Protein AF-N1ZK41-F1 (afdb_monomer)

Mean predicted aligned error: 6.78 Å

Foldseek 3Di:
DDPVLLVCLQQPPPPRDDDLVVSLVSLVVCVVVLVCVVCVVTPDAAEEEEQAAADPPDPPPCPVVVVVVVVVCVVCVVSSHHYDYDPDLVVCLVCLSSHNAYEYEYDDADDPVSLVSCCVSHQAYEYECDDNDVPRYHYDHDD

Structure (mmCIF, N/CA/C/O backbone):
data_AF-N1ZK41-F1
#
_entry.id   AF-N1ZK41-F1
#
loop_
_atom_site.group_PDB
_atom_site.id
_atom_site.type_symbol
_atom_site.label_atom_id
_atom_site.label_alt_id
_atom_site.label_comp_id
_atom_site.label_asym_id
_atom_site.label_entity_id
_atom_site.label_seq_id
_atom_site.pdbx_PDB_ins_code
_atom_site.Cartn_x
_atom_site.Cartn_y
_atom_site.Cartn_z
_atom_site.occupancy
_atom_site.B_iso_or_equiv
_atom_site.auth_seq_id
_atom_site.auth_comp_id
_atom_site.auth_asym_id
_atom_site.auth_atom_id
_atom_site.pdbx_PDB_model_num
ATOM 1 N N . TYR A 1 1 ? -17.972 -4.945 13.795 1.00 76.12 1 TYR A N 1
ATOM 2 C CA . TYR A 1 1 ? -17.036 -4.671 14.907 1.00 76.12 1 TYR A CA 1
ATOM 3 C C . TYR A 1 1 ? -17.761 -3.891 15.989 1.00 76.12 1 TYR A C 1
ATOM 5 O O . TYR A 1 1 ? -18.618 -3.090 15.638 1.00 76.12 1 TYR A O 1
ATOM 13 N N . SER A 1 2 ? -17.486 -4.139 17.274 1.00 84.62 2 SER A N 1
ATOM 14 C CA . SER A 1 2 ? -18.156 -3.385 18.345 1.00 84.62 2 SER A CA 1
ATOM 15 C C . SER A 1 2 ? -17.692 -1.916 18.343 1.00 84.62 2 SER A C 1
ATOM 17 O O . SER A 1 2 ? -16.513 -1.670 18.058 1.00 84.62 2 SER A O 1
ATOM 19 N N . PRO A 1 3 ? -18.556 -0.941 18.689 1.00 84.38 3 PRO A N 1
ATOM 20 C CA . PRO A 1 3 ? -18.154 0.464 18.802 1.00 84.38 3 PRO A CA 1
ATOM 21 C C . PRO A 1 3 ? -16.965 0.670 19.752 1.00 84.38 3 PRO A C 1
ATOM 23 O O . PRO A 1 3 ? -16.078 1.475 19.478 1.00 84.38 3 PRO A O 1
ATOM 26 N N . ALA A 1 4 ? -16.897 -0.120 20.829 1.00 87.12 4 ALA A N 1
ATOM 27 C CA . ALA A 1 4 ? -15.794 -0.094 21.784 1.00 87.12 4 ALA A CA 1
ATOM 28 C C . ALA A 1 4 ? -14.463 -0.538 21.152 1.00 87.12 4 ALA A C 1
ATOM 30 O O . ALA A 1 4 ? -13.450 0.128 21.335 1.00 87.12 4 ALA A O 1
ATOM 31 N N . THR A 1 5 ? -14.453 -1.621 20.367 1.00 88.25 5 THR A N 1
ATOM 32 C CA . THR A 1 5 ? -13.255 -2.102 19.651 1.00 88.25 5 THR A CA 1
ATOM 33 C C . THR A 1 5 ? -12.748 -1.063 18.652 1.00 88.25 5 THR A C 1
ATOM 35 O O . THR A 1 5 ? -11.553 -0.785 18.610 1.00 88.25 5 THR A O 1
ATOM 38 N N . VAL A 1 6 ? -13.659 -0.466 17.875 1.00 88.19 6 VAL A N 1
ATOM 39 C CA . VAL A 1 6 ? -13.325 0.563 16.879 1.00 88.19 6 VAL A CA 1
ATOM 40 C C . VAL A 1 6 ? -12.749 1.800 17.563 1.00 88.19 6 VAL A C 1
ATOM 42 O O . VAL A 1 6 ? -11.676 2.258 17.188 1.00 88.19 6 VAL A O 1
ATOM 45 N N . SER A 1 7 ? -13.401 2.295 18.618 1.00 86.94 7 SER A N 1
ATOM 46 C CA . SER A 1 7 ? -12.921 3.455 19.378 1.00 86.94 7 SER A CA 1
ATOM 47 C C . SER A 1 7 ? -11.545 3.208 20.007 1.00 86.94 7 SER A C 1
ATOM 49 O O . SER A 1 7 ? -10.653 4.047 19.891 1.00 86.94 7 SER A O 1
ATOM 51 N N . ARG A 1 8 ? -11.328 2.038 20.621 1.00 90.62 8 ARG A N 1
ATOM 52 C CA . ARG A 1 8 ? -10.026 1.668 21.203 1.00 90.62 8 ARG A CA 1
ATOM 53 C C . ARG A 1 8 ? -8.931 1.601 20.138 1.00 90.62 8 ARG A C 1
ATOM 55 O O . ARG A 1 8 ? -7.838 2.113 20.372 1.00 90.62 8 ARG A O 1
ATOM 62 N N 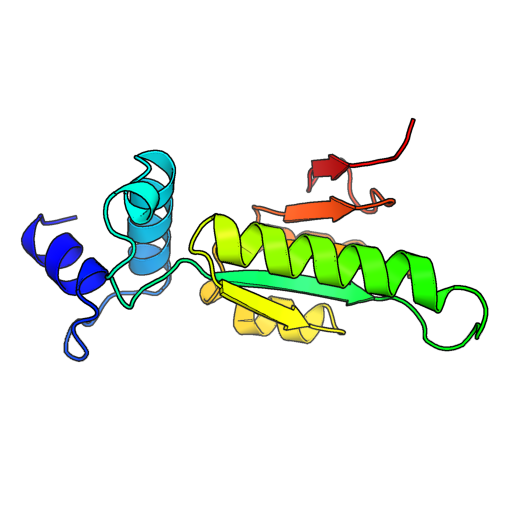. LEU A 1 9 ? -9.235 1.054 18.956 1.00 89.38 9 LEU A N 1
ATOM 63 C CA . LEU A 1 9 ? -8.285 1.030 17.845 1.00 89.38 9 LEU A CA 1
ATOM 64 C C . LEU A 1 9 ? -7.963 2.445 17.367 1.00 89.38 9 LEU A C 1
ATOM 66 O O . LEU A 1 9 ? -6.799 2.800 17.291 1.00 89.38 9 LEU A O 1
ATOM 70 N N . LEU A 1 10 ? -8.965 3.274 17.075 1.00 86.38 10 LEU A N 1
ATOM 71 C CA . LEU A 1 10 ? -8.747 4.629 16.550 1.00 86.38 10 LEU A CA 1
ATOM 72 C C . LEU A 1 10 ? -8.026 5.548 17.555 1.00 86.38 10 LEU A C 1
ATOM 74 O O . LEU A 1 10 ? -7.374 6.511 17.155 1.00 86.38 10 LEU A O 1
ATOM 78 N N . ASN A 1 11 ? -8.089 5.226 18.850 1.00 86.38 11 ASN A N 1
ATOM 79 C CA . ASN A 1 11 ? -7.347 5.903 19.915 1.00 86.38 11 ASN A CA 1
ATOM 80 C C . ASN A 1 11 ? -5.971 5.277 20.224 1.00 86.38 11 ASN A C 1
ATOM 82 O O . ASN A 1 11 ? -5.313 5.719 21.164 1.00 86.38 11 ASN A O 1
ATOM 86 N N . ASN A 1 12 ? -5.504 4.306 19.428 1.00 81.94 12 ASN A N 1
ATOM 87 C CA . ASN A 1 12 ? -4.199 3.654 19.592 1.00 81.94 12 ASN A CA 1
ATOM 88 C C . ASN A 1 12 ? -4.005 3.007 20.972 1.00 81.94 12 ASN A C 1
ATOM 90 O O . ASN A 1 12 ? -2.962 3.179 21.603 1.00 81.94 12 ASN A O 1
ATOM 94 N N . ASP A 1 13 ? -5.021 2.274 21.438 1.00 86.69 13 ASP A N 1
ATOM 95 C CA . ASP A 1 13 ? -4.946 1.498 22.675 1.00 86.69 13 ASP A CA 1
ATOM 96 C C . ASP A 1 13 ? -3.926 0.344 22.543 1.00 86.69 13 ASP A C 1
ATOM 98 O O . ASP A 1 13 ? -4.156 -0.580 21.756 1.00 86.69 13 ASP A O 1
ATOM 102 N N . PRO A 1 14 ? -2.821 0.352 23.316 1.00 80.69 14 PRO A N 1
ATOM 103 C CA . PRO A 1 14 ? -1.780 -0.674 23.238 1.00 80.69 14 PRO A CA 1
ATOM 104 C C . PRO A 1 14 ? -2.236 -2.049 23.749 1.00 80.69 14 PRO A C 1
ATOM 106 O O . PRO A 1 14 ? -1.613 -3.054 23.421 1.00 80.69 14 PRO A O 1
ATOM 109 N N . ASN A 1 15 ? -3.318 -2.115 24.533 1.00 88.81 15 ASN A N 1
ATOM 110 C CA . ASN A 1 15 ? -3.862 -3.360 25.083 1.00 88.81 15 ASN A CA 1
ATOM 111 C C . ASN A 1 15 ? -4.948 -3.977 24.187 1.00 88.81 15 ASN A C 1
ATOM 113 O O . ASN A 1 15 ? -5.608 -4.945 24.579 1.00 88.81 15 ASN A O 1
ATOM 117 N N . LEU A 1 16 ? -5.207 -3.398 23.012 1.00 87.38 16 LEU A N 1
ATOM 118 C CA . LEU A 1 16 ? -6.173 -3.941 22.071 1.00 87.38 16 LEU A CA 1
ATOM 119 C C . LEU A 1 16 ? -5.552 -5.092 21.269 1.00 87.38 16 LEU A C 1
ATOM 121 O O . LEU A 1 16 ? -4.727 -4.873 20.388 1.00 87.38 16 LEU A O 1
ATOM 125 N N . SER A 1 17 ? -6.007 -6.318 21.530 1.00 87.19 17 SER A N 1
ATOM 126 C CA . SER A 1 17 ? -5.646 -7.489 20.727 1.00 87.19 17 SER A CA 1
ATOM 127 C C . SER A 1 17 ? -6.700 -7.733 19.645 1.00 87.19 17 SER A C 1
ATOM 129 O O . SER A 1 17 ? -7.831 -8.122 19.938 1.00 87.19 17 SER A O 1
ATOM 131 N N . ILE A 1 18 ? -6.339 -7.457 18.392 1.00 88.56 18 ILE A N 1
ATOM 132 C CA . ILE A 1 18 ? -7.134 -7.752 17.193 1.00 88.56 18 ILE A CA 1
ATOM 133 C C . ILE A 1 18 ? -6.214 -8.292 16.098 1.00 88.56 18 ILE A C 1
ATOM 135 O O . ILE A 1 18 ? -5.012 -8.028 16.106 1.00 88.56 18 ILE A O 1
ATOM 139 N N . THR A 1 19 ? -6.774 -9.029 15.140 1.00 87.38 19 THR A N 1
ATOM 140 C CA . THR A 1 19 ? -6.016 -9.499 13.973 1.00 87.38 19 THR A CA 1
ATOM 141 C C . THR A 1 19 ? -5.637 -8.334 13.054 1.00 87.38 19 THR A C 1
ATOM 143 O O . THR A 1 19 ? -6.332 -7.312 13.026 1.00 87.38 19 THR A O 1
ATOM 146 N N . ALA A 1 20 ? -4.567 -8.499 12.266 1.00 81.06 20 ALA A N 1
ATOM 147 C CA . ALA A 1 20 ? -4.183 -7.533 11.233 1.00 81.06 20 ALA A CA 1
ATOM 148 C C . ALA A 1 20 ? -5.332 -7.289 10.238 1.00 81.06 20 ALA A C 1
ATOM 150 O O . ALA A 1 20 ? -5.669 -6.143 9.968 1.00 81.06 20 ALA A O 1
ATOM 151 N N . ASP A 1 21 ? -6.036 -8.347 9.819 1.00 82.44 21 ASP A N 1
ATOM 152 C CA . ASP A 1 21 ? -7.247 -8.249 8.991 1.00 82.44 21 ASP A CA 1
ATOM 153 C C . ASP A 1 21 ? -8.317 -7.331 9.612 1.00 82.44 21 ASP A C 1
ATOM 155 O O . ASP A 1 21 ? -8.795 -6.390 8.977 1.00 82.44 21 ASP A O 1
ATOM 159 N N . THR A 1 22 ? -8.643 -7.533 10.895 1.00 88.25 22 THR A N 1
ATOM 160 C CA . THR A 1 22 ? -9.648 -6.711 11.586 1.00 88.25 22 THR A CA 1
ATOM 161 C C . THR A 1 22 ? -9.199 -5.259 11.698 1.00 88.25 22 THR A C 1
ATOM 163 O O . THR A 1 22 ? -9.999 -4.345 11.486 1.00 88.25 22 THR A O 1
ATOM 166 N N . LYS A 1 23 ? -7.920 -5.036 12.014 1.00 87.06 23 LYS A N 1
ATOM 167 C CA . LYS A 1 23 ? -7.327 -3.700 12.052 1.00 87.06 23 LYS A CA 1
ATOM 168 C C . LYS A 1 23 ? -7.463 -3.022 10.691 1.00 87.06 23 LYS A C 1
ATOM 170 O O . LYS A 1 23 ? -7.995 -1.915 10.624 1.00 87.06 23 LYS A O 1
ATOM 175 N N . ASN A 1 24 ? -7.057 -3.701 9.624 1.00 83.00 24 ASN A N 1
ATOM 176 C CA . ASN A 1 24 ? -7.056 -3.157 8.274 1.00 83.00 24 ASN A CA 1
ATOM 177 C C . ASN A 1 24 ? -8.480 -2.857 7.810 1.00 83.00 24 ASN A C 1
ATOM 179 O O . ASN A 1 24 ? -8.725 -1.767 7.304 1.00 83.00 24 ASN A O 1
ATOM 183 N N . LYS A 1 25 ? -9.453 -3.728 8.091 1.00 86.44 25 LYS A N 1
ATOM 184 C CA . LYS A 1 25 ? -10.855 -3.472 7.740 1.00 86.44 25 LYS A CA 1
ATOM 185 C C . LYS A 1 25 ? -11.434 -2.255 8.465 1.00 86.44 25 LYS A C 1
ATOM 187 O O . LYS A 1 25 ? -12.160 -1.465 7.865 1.00 86.44 25 LYS A O 1
ATOM 192 N N . ILE A 1 26 ? -11.108 -2.066 9.747 1.00 89.00 26 ILE A N 1
ATOM 193 C CA . ILE A 1 26 ? -11.548 -0.879 10.496 1.00 89.00 26 ILE A CA 1
ATOM 194 C C . ILE A 1 26 ? -10.892 0.391 9.934 1.00 89.00 26 ILE A C 1
ATOM 196 O O . ILE A 1 26 ? -11.585 1.389 9.739 1.00 89.00 26 ILE A O 1
ATOM 200 N N . LEU A 1 27 ? -9.586 0.360 9.648 1.00 85.94 27 LEU A N 1
ATOM 201 C CA . LEU A 1 27 ? -8.863 1.507 9.086 1.00 85.94 27 LEU A CA 1
ATOM 202 C C . LEU A 1 27 ? -9.342 1.865 7.674 1.00 85.94 27 LEU A C 1
ATOM 204 O O . LEU A 1 27 ? -9.467 3.046 7.357 1.00 85.94 27 LEU A O 1
ATOM 208 N N . GLU A 1 28 ? -9.647 0.867 6.844 1.00 83.81 28 GLU A N 1
ATOM 209 C CA . GLU A 1 28 ? -10.202 1.051 5.502 1.00 83.81 28 GLU A CA 1
ATOM 210 C C . GLU A 1 28 ? -11.572 1.739 5.553 1.00 83.81 28 GLU A C 1
ATOM 212 O O . GLU A 1 28 ? -11.795 2.731 4.858 1.00 83.81 28 GLU A O 1
ATOM 217 N N . ILE A 1 29 ? -12.479 1.261 6.413 1.00 87.50 29 ILE A N 1
ATOM 218 C CA . ILE A 1 29 ? -13.805 1.869 6.589 1.00 87.50 29 ILE A CA 1
ATOM 219 C C . ILE A 1 29 ? -13.671 3.294 7.137 1.00 87.50 29 ILE A C 1
ATOM 221 O O . ILE A 1 29 ? -14.320 4.202 6.623 1.00 87.50 29 ILE A O 1
ATOM 225 N N . ALA A 1 30 ? -12.805 3.518 8.130 1.00 85.50 30 ALA A N 1
ATOM 226 C CA . ALA A 1 30 ? -12.542 4.856 8.660 1.00 85.50 30 ALA A CA 1
ATOM 227 C C . ALA A 1 30 ? -12.042 5.812 7.562 1.00 85.50 30 ALA A C 1
ATOM 229 O O . ALA A 1 30 ? -12.502 6.949 7.481 1.00 85.50 30 ALA A O 1
ATOM 230 N N . ASN A 1 31 ? -11.165 5.336 6.671 1.00 81.31 31 ASN A N 1
ATOM 231 C CA . ASN A 1 31 ? -10.688 6.116 5.533 1.00 81.31 31 ASN A CA 1
ATOM 232 C C . ASN A 1 31 ? -11.813 6.448 4.538 1.00 81.31 31 ASN A C 1
ATOM 234 O O . ASN A 1 31 ? -11.962 7.602 4.149 1.00 81.31 31 ASN A O 1
ATOM 238 N N . LYS A 1 32 ? -12.653 5.464 4.179 1.00 83.12 32 LYS A N 1
ATOM 239 C CA . LYS A 1 32 ? -13.822 5.659 3.296 1.00 83.12 32 LYS A CA 1
ATOM 240 C C . LYS A 1 32 ? -14.827 6.670 3.852 1.00 83.12 32 LYS A C 1
ATOM 242 O O . LYS A 1 32 ? -15.474 7.371 3.083 1.00 83.12 32 LYS A O 1
ATOM 247 N N . LEU A 1 33 ? -14.943 6.753 5.176 1.00 86.88 33 LEU A N 1
ATOM 248 C CA . LEU A 1 33 ? -15.796 7.721 5.867 1.00 86.88 33 LEU A CA 1
ATOM 249 C C . LEU A 1 33 ? -15.138 9.099 6.043 1.00 86.88 33 LEU A C 1
ATOM 251 O O . LEU A 1 33 ? -15.751 9.982 6.631 1.00 86.88 33 LEU A O 1
ATOM 255 N N . GLY A 1 34 ? -13.901 9.292 5.574 1.00 82.00 34 GLY A N 1
ATOM 256 C CA . GLY A 1 34 ? -13.179 10.556 5.721 1.00 82.00 34 GLY A CA 1
ATOM 257 C C . GLY A 1 34 ? -12.716 10.856 7.150 1.00 82.00 34 GLY A C 1
ATOM 258 O O . GLY A 1 34 ? -12.328 11.985 7.429 1.00 82.00 34 GLY A O 1
ATOM 259 N N . TYR A 1 35 ? -12.701 9.859 8.045 1.00 83.69 35 TYR A N 1
ATOM 260 C CA . TYR A 1 35 ? -12.448 10.037 9.482 1.00 83.69 35 TYR A CA 1
ATOM 261 C C . TYR A 1 35 ? -11.166 10.830 9.789 1.00 83.69 35 TYR A C 1
ATOM 263 O O . TYR A 1 35 ? -11.156 11.658 10.697 1.00 83.69 35 TYR A O 1
ATOM 271 N N . TRP A 1 36 ? -10.094 10.611 9.020 1.00 81.12 36 TRP A N 1
ATOM 272 C CA . TRP A 1 36 ? -8.787 11.248 9.231 1.00 81.12 36 TRP A CA 1
ATOM 273 C C . TRP A 1 36 ? -8.756 12.740 8.899 1.00 81.12 36 TRP A C 1
ATOM 275 O O . TRP A 1 36 ? -7.920 13.452 9.448 1.00 81.12 36 TRP A O 1
ATOM 285 N N . LYS A 1 37 ? -9.662 13.222 8.040 1.00 78.00 37 LYS A N 1
ATOM 286 C CA . LYS A 1 37 ? -9.755 14.648 7.695 1.00 78.00 37 LYS A CA 1
ATOM 287 C C . LYS A 1 37 ? -10.260 15.464 8.883 1.00 78.00 37 LYS A C 1
ATOM 289 O O . LYS A 1 37 ? -9.727 16.535 9.149 1.00 78.00 37 LYS A O 1
ATOM 294 N N . ASP A 1 38 ? -11.199 14.892 9.634 1.00 80.25 38 ASP A N 1
ATOM 295 C CA . ASP A 1 38 ? -11.820 15.526 10.801 1.00 80.25 38 ASP A CA 1
ATOM 296 C C . ASP A 1 38 ? -11.061 15.266 12.115 1.00 80.25 38 ASP A C 1
ATOM 298 O O . ASP A 1 38 ? -11.312 15.939 13.110 1.00 80.25 38 ASP A O 1
ATOM 302 N N . HIS A 1 39 ? -10.137 14.296 12.132 1.00 77.19 39 HIS A N 1
ATOM 303 C CA . HIS A 1 39 ? -9.454 13.821 13.344 1.00 77.19 39 HIS A CA 1
ATOM 304 C C . HIS A 1 39 ? -7.927 13.752 13.170 1.00 77.19 39 HIS A C 1
ATOM 306 O O . HIS A 1 39 ? -7.292 12.718 13.420 1.00 77.19 39 HIS A O 1
ATOM 312 N N . GLN A 1 40 ? -7.319 14.851 12.716 1.00 71.06 40 GLN A N 1
ATOM 313 C CA . GLN A 1 40 ? -5.877 14.925 12.440 1.00 71.06 40 GLN A CA 1
ATOM 314 C C . GLN A 1 40 ? -4.994 14.679 13.679 1.00 71.06 40 GLN A C 1
ATOM 316 O O . GLN A 1 40 ? -3.838 14.262 13.542 1.00 71.06 40 GLN A O 1
ATOM 321 N N . GLU A 1 41 ? -5.528 14.898 14.885 1.00 73.69 41 GLU A N 1
ATOM 322 C CA . GLU A 1 41 ? -4.854 14.703 16.171 1.00 73.69 41 GLU A CA 1
ATOM 323 C C . GLU A 1 41 ? -4.680 13.227 16.566 1.00 73.69 41 GLU A C 1
ATOM 325 O O . GLU A 1 41 ? -3.922 12.907 17.491 1.00 73.69 41 GLU A O 1
ATOM 330 N N . LYS A 1 42 ? -5.367 12.300 15.885 1.00 70.81 42 LYS A N 1
ATOM 331 C CA . LYS A 1 42 ? -5.270 10.868 16.187 1.00 70.81 42 LYS A CA 1
ATOM 332 C C . LYS A 1 42 ? -3.912 10.308 15.757 1.00 70.81 42 LYS A C 1
ATOM 334 O O . LYS A 1 42 ? -3.377 10.596 14.688 1.00 70.81 42 LYS A O 1
ATOM 339 N N . ARG A 1 43 ? -3.337 9.471 16.630 1.00 67.62 43 ARG A N 1
ATOM 340 C CA . ARG A 1 43 ? -1.976 8.918 16.470 1.00 67.62 43 ARG A CA 1
ATOM 341 C C . ARG A 1 43 ? -1.896 7.743 15.497 1.00 67.62 43 ARG A C 1
ATOM 343 O O . ARG A 1 43 ? -0.843 7.527 14.888 1.00 67.62 43 ARG A O 1
ATOM 350 N N . ILE A 1 44 ? -2.976 6.973 15.369 1.00 73.94 44 ILE A N 1
ATOM 351 C CA . ILE A 1 44 ? -3.074 5.941 14.340 1.00 73.94 44 ILE A CA 1
ATOM 352 C C . ILE A 1 44 ? -3.412 6.623 13.028 1.00 73.94 44 ILE A C 1
ATOM 354 O O . ILE A 1 44 ? -4.341 7.411 12.962 1.00 73.94 44 ILE A O 1
ATOM 358 N N . ARG A 1 45 ? -2.621 6.316 12.007 1.00 74.38 45 ARG A N 1
ATOM 359 C CA . ARG A 1 45 ? -2.819 6.756 10.632 1.00 74.38 45 ARG A CA 1
ATOM 360 C C . ARG A 1 45 ? -2.691 5.523 9.744 1.00 74.38 45 ARG A C 1
ATOM 362 O O . ARG A 1 45 ? -1.864 4.661 10.071 1.00 74.38 45 ARG A O 1
ATOM 369 N N . PRO A 1 46 ? -3.481 5.401 8.670 1.00 80.81 46 PRO A N 1
ATOM 370 C CA . PRO A 1 46 ? -3.283 4.336 7.701 1.00 80.81 46 PRO A CA 1
ATOM 371 C C . PRO A 1 46 ? -1.879 4.455 7.107 1.00 80.81 46 PRO A C 1
ATOM 373 O O . PRO A 1 46 ? -1.394 5.565 6.874 1.00 80.81 46 PRO A O 1
ATOM 376 N N . THR A 1 47 ? -1.231 3.318 6.872 1.00 89.19 47 THR A N 1
ATOM 377 C CA . THR A 1 47 ? 0.096 3.288 6.251 1.00 89.19 47 THR A CA 1
ATOM 378 C C . THR A 1 47 ? -0.030 2.748 4.834 1.00 89.19 47 THR A C 1
ATOM 380 O O . THR A 1 47 ? -0.699 1.740 4.611 1.00 89.19 47 THR A O 1
ATOM 383 N N . ILE A 1 48 ? 0.615 3.421 3.888 1.00 93.44 48 ILE A N 1
ATOM 384 C CA . ILE A 1 48 ? 0.746 3.016 2.489 1.00 93.44 48 ILE A CA 1
ATOM 385 C C . ILE A 1 48 ? 2.204 2.627 2.240 1.00 93.44 48 ILE A C 1
ATOM 387 O O . ILE A 1 48 ? 3.129 3.286 2.727 1.00 93.44 48 ILE A O 1
ATOM 391 N N . ALA A 1 49 ? 2.429 1.551 1.497 1.00 95.25 49 ALA A N 1
ATOM 392 C CA . ALA A 1 49 ? 3.769 1.192 1.060 1.00 95.25 49 ALA A CA 1
ATOM 393 C C . ALA A 1 49 ? 4.144 1.932 -0.231 1.00 95.25 49 ALA A C 1
ATOM 395 O O . ALA A 1 49 ? 3.311 2.148 -1.105 1.00 95.25 49 ALA A O 1
ATOM 396 N N . LEU A 1 50 ? 5.414 2.292 -0.379 1.00 95.12 50 LEU A N 1
ATOM 397 C CA . LEU A 1 50 ? 5.981 2.760 -1.640 1.00 95.12 50 LEU A CA 1
ATOM 398 C C . LEU A 1 50 ? 6.989 1.719 -2.121 1.00 95.12 50 LEU A C 1
ATOM 400 O O . LEU A 1 50 ? 8.081 1.646 -1.563 1.00 95.12 50 LEU A O 1
ATOM 404 N N . LEU A 1 51 ? 6.641 0.938 -3.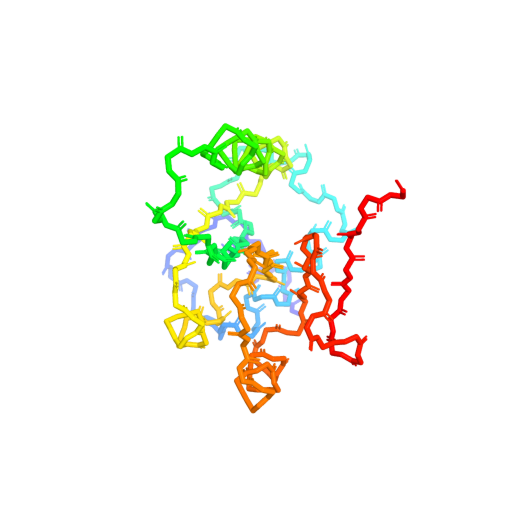142 1.00 93.88 51 LEU A N 1
ATOM 405 C CA . LEU A 1 51 ? 7.578 0.055 -3.832 1.00 93.88 51 LEU A CA 1
ATOM 406 C C . LEU A 1 51 ? 8.361 0.887 -4.853 1.00 93.88 51 LEU A C 1
ATOM 408 O O . LEU A 1 51 ? 7.878 1.151 -5.949 1.00 93.88 51 LEU A O 1
ATOM 412 N N . TYR A 1 52 ? 9.551 1.336 -4.468 1.00 90.44 52 TYR A N 1
ATOM 413 C CA . TYR A 1 52 ? 10.397 2.230 -5.251 1.00 90.44 52 TYR A CA 1
ATOM 414 C C . TYR A 1 52 ? 11.553 1.452 -5.884 1.00 90.44 52 TYR A C 1
ATOM 416 O O . TYR A 1 52 ? 12.538 1.134 -5.221 1.00 90.44 52 TYR A O 1
ATOM 424 N N . ARG A 1 53 ? 11.432 1.139 -7.172 1.00 86.06 53 ARG A N 1
ATOM 425 C CA . ARG A 1 53 ? 12.374 0.332 -7.960 1.00 86.06 53 ARG A CA 1
ATOM 426 C C . ARG A 1 53 ? 12.967 1.139 -9.114 1.00 86.06 53 ARG A C 1
ATOM 428 O O . ARG A 1 53 ? 12.855 0.774 -10.281 1.00 86.06 53 ARG A O 1
ATOM 435 N N . VAL A 1 54 ? 13.552 2.283 -8.775 1.00 76.88 54 VAL A N 1
ATOM 436 C CA . VAL A 1 54 ? 14.311 3.119 -9.711 1.00 76.88 54 VAL A CA 1
ATOM 437 C C . VAL A 1 54 ? 15.789 2.767 -9.550 1.00 76.88 54 VAL A C 1
ATOM 439 O O . VAL A 1 54 ? 16.314 2.815 -8.438 1.00 76.88 54 VAL A O 1
ATOM 442 N N . ASN A 1 55 ? 16.457 2.377 -10.635 1.00 66.19 55 ASN A N 1
ATOM 443 C CA . ASN A 1 55 ? 17.877 2.037 -10.608 1.00 66.19 55 ASN A CA 1
ATOM 444 C C . ASN A 1 55 ? 18.749 3.305 -10.592 1.00 66.19 55 ASN A C 1
ATOM 446 O O . ASN A 1 55 ? 18.759 4.064 -11.554 1.00 66.19 55 ASN A O 1
ATOM 450 N N . ASN A 1 56 ? 19.575 3.476 -9.554 1.00 54.91 56 ASN A N 1
ATOM 451 C CA . ASN A 1 56 ? 20.515 4.604 -9.381 1.00 54.91 56 ASN A CA 1
ATOM 452 C C . ASN A 1 56 ? 21.698 4.621 -10.386 1.00 54.91 56 ASN A C 1
ATOM 454 O O . ASN A 1 56 ? 22.730 5.237 -10.120 1.00 54.91 56 ASN A O 1
ATOM 458 N N . LYS A 1 57 ? 21.630 3.877 -11.499 1.00 54.19 57 LYS A N 1
ATOM 459 C CA . LYS A 1 57 ? 22.766 3.708 -12.426 1.00 54.19 57 LYS A CA 1
ATOM 460 C C . LYS A 1 57 ? 22.893 4.816 -13.472 1.00 54.19 57 LYS A C 1
ATOM 462 O O . LYS A 1 57 ? 23.943 4.905 -14.101 1.00 54.19 57 LYS A O 1
ATOM 467 N N . GLU A 1 58 ? 21.901 5.688 -13.622 1.00 50.06 58 GLU A N 1
ATOM 468 C CA . GLU A 1 58 ? 21.973 6.825 -14.542 1.00 50.06 58 GLU A CA 1
ATOM 469 C C . GLU A 1 58 ? 21.855 8.143 -13.772 1.00 50.06 58 GLU A C 1
ATOM 471 O O . GLU A 1 58 ? 20.767 8.542 -13.370 1.00 50.06 58 GLU A O 1
ATOM 476 N N . GLN A 1 59 ? 22.977 8.858 -13.619 1.00 46.7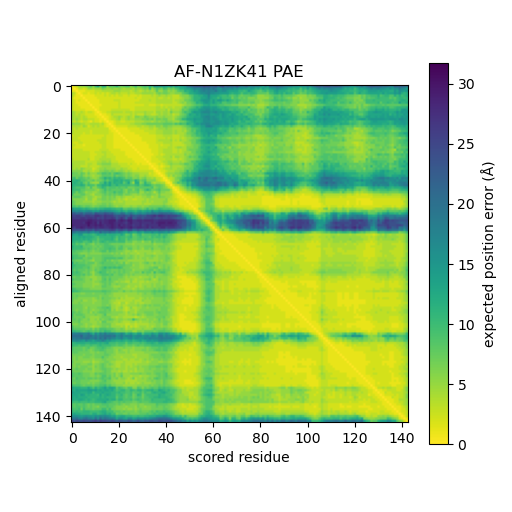2 59 GLN A N 1
ATOM 477 C CA . GLN A 1 59 ? 23.073 10.191 -12.988 1.00 46.72 59 GLN A CA 1
ATOM 478 C C . GLN A 1 59 ? 22.173 11.278 -13.625 1.00 46.72 59 GLN A C 1
ATOM 480 O O . GLN A 1 59 ? 22.189 12.421 -13.181 1.00 46.72 59 GLN A O 1
ATOM 485 N N . ILE A 1 60 ? 21.401 10.951 -14.666 1.00 50.50 60 ILE A N 1
ATOM 486 C CA . ILE A 1 60 ? 20.562 11.880 -15.434 1.00 50.50 60 ILE A CA 1
ATOM 487 C C . ILE A 1 60 ? 19.053 11.661 -15.156 1.00 50.50 60 ILE A C 1
ATOM 489 O O . ILE A 1 60 ? 18.244 12.510 -15.512 1.00 50.50 60 ILE A O 1
ATOM 493 N N . GLN A 1 61 ? 18.649 10.595 -14.446 1.00 54.88 61 GLN A N 1
ATOM 494 C CA . GLN A 1 61 ? 17.230 10.317 -14.129 1.00 54.88 61 GLN A CA 1
ATOM 495 C C . GLN A 1 61 ? 16.789 10.719 -12.704 1.00 54.88 61 GLN A C 1
ATOM 497 O O . GLN A 1 61 ? 15.609 10.601 -12.365 1.00 54.88 61 GLN A O 1
ATOM 502 N N . ASP A 1 62 ? 17.695 11.226 -11.862 1.00 66.62 62 ASP A N 1
ATOM 503 C CA . ASP A 1 62 ? 17.412 11.434 -10.434 1.00 66.62 62 ASP A CA 1
ATOM 504 C C . ASP A 1 62 ? 16.415 12.569 -10.144 1.00 66.62 62 ASP A C 1
ATOM 506 O O . ASP A 1 62 ? 15.656 12.466 -9.181 1.00 66.62 62 ASP A O 1
ATOM 510 N N . GLU A 1 63 ? 16.350 13.638 -10.947 1.00 76.75 63 GLU A N 1
ATOM 511 C CA . GLU A 1 63 ? 15.481 14.788 -10.633 1.00 76.75 63 GLU A CA 1
ATOM 512 C C . GLU A 1 63 ? 13.988 14.477 -10.768 1.00 76.75 63 GLU A C 1
ATOM 514 O O . GLU A 1 63 ? 13.208 14.866 -9.890 1.00 76.75 63 GLU A O 1
ATOM 519 N N . TYR A 1 64 ? 13.585 13.750 -11.817 1.00 82.00 64 TYR A N 1
ATOM 520 C CA . TYR A 1 64 ? 12.188 13.356 -12.004 1.00 82.00 64 TYR A CA 1
ATOM 521 C C . TYR A 1 64 ? 11.726 12.464 -10.853 1.00 82.00 64 TYR A C 1
ATOM 523 O O . TYR A 1 64 ? 10.787 12.810 -10.137 1.00 82.00 64 TYR A O 1
ATOM 531 N N . PHE A 1 65 ? 12.424 11.350 -10.619 1.00 80.19 65 PHE A N 1
ATOM 532 C CA . PHE A 1 65 ? 12.012 10.379 -9.610 1.00 80.19 65 PHE A CA 1
ATOM 533 C C . PHE A 1 65 ? 12.170 10.913 -8.178 1.00 80.19 65 PHE A C 1
ATOM 535 O O . PHE A 1 65 ? 11.341 10.611 -7.316 1.00 80.19 65 PHE A O 1
ATOM 542 N N . THR A 1 66 ? 13.149 11.790 -7.923 1.00 82.62 66 THR A N 1
ATOM 543 C CA . THR A 1 66 ? 13.243 12.524 -6.650 1.00 82.62 66 THR A CA 1
ATOM 544 C C . THR A 1 66 ? 12.045 13.445 -6.454 1.00 82.62 66 THR A C 1
ATOM 546 O O . THR A 1 66 ? 11.467 13.474 -5.365 1.00 82.62 66 THR A O 1
ATOM 549 N N . SER A 1 67 ? 11.656 14.195 -7.486 1.00 87.06 67 SER A N 1
ATOM 550 C CA . SER A 1 67 ? 10.501 15.095 -7.422 1.00 87.06 67 SER A CA 1
ATOM 551 C C . SER A 1 67 ? 9.199 14.316 -7.261 1.00 87.06 67 SER A C 1
ATOM 553 O O . SER A 1 67 ? 8.383 14.678 -6.416 1.00 87.06 67 SER A O 1
ATOM 555 N N . LEU A 1 68 ? 9.045 13.197 -7.972 1.00 88.00 68 LEU A N 1
ATOM 556 C CA . LEU A 1 68 ? 7.914 12.285 -7.831 1.00 88.00 68 LEU A CA 1
ATOM 557 C C . LEU A 1 68 ? 7.835 11.719 -6.411 1.00 88.00 68 LEU A C 1
ATOM 559 O O . LEU A 1 68 ? 6.790 11.805 -5.773 1.00 88.00 68 LEU A O 1
ATOM 563 N N . LYS A 1 69 ? 8.944 11.206 -5.865 1.00 87.81 69 LYS A N 1
ATOM 564 C CA . LYS A 1 69 ? 8.983 10.699 -4.487 1.00 87.81 69 LYS A CA 1
ATOM 565 C C . LYS A 1 69 ? 8.624 11.789 -3.475 1.00 87.81 69 LYS A C 1
ATOM 567 O O . LYS A 1 69 ? 7.856 11.523 -2.554 1.00 87.81 69 LYS A O 1
ATOM 572 N N . LYS A 1 70 ? 9.132 13.015 -3.649 1.00 89.62 70 LYS A N 1
ATOM 573 C CA . LYS A 1 70 ? 8.772 14.165 -2.800 1.00 89.62 70 LYS A CA 1
ATOM 574 C C . LYS A 1 70 ? 7.285 14.502 -2.896 1.00 89.62 70 LYS A C 1
ATOM 576 O O . LYS A 1 70 ? 6.657 14.701 -1.860 1.00 89.62 70 LYS A O 1
ATOM 581 N N . ALA A 1 71 ? 6.725 14.531 -4.105 1.00 91.38 71 ALA A N 1
ATOM 582 C CA . ALA A 1 71 ? 5.304 14.779 -4.322 1.00 91.38 71 ALA A CA 1
ATOM 583 C C . ALA A 1 71 ? 4.447 13.699 -3.646 1.00 91.38 71 ALA A C 1
ATOM 585 O O . ALA A 1 71 ? 3.553 14.030 -2.878 1.00 91.38 71 ALA A O 1
ATOM 586 N N . LEU A 1 72 ? 4.788 12.419 -3.829 1.00 91.56 72 LEU A N 1
ATOM 587 C CA . LEU A 1 72 ? 4.099 11.292 -3.197 1.00 91.56 72 LEU A CA 1
ATOM 588 C C . LEU A 1 72 ? 4.122 11.373 -1.665 1.00 91.56 72 LEU A C 1
ATOM 590 O O . LEU A 1 72 ? 3.086 11.191 -1.026 1.00 91.56 72 LEU A O 1
ATOM 594 N N . ILE A 1 73 ? 5.283 11.670 -1.071 1.00 89.69 73 ILE A N 1
ATOM 595 C CA . ILE A 1 73 ? 5.410 11.847 0.383 1.00 89.69 73 ILE A CA 1
ATOM 596 C C . ILE A 1 73 ? 4.542 13.019 0.850 1.00 89.69 73 ILE A C 1
ATOM 598 O O . ILE A 1 73 ? 3.748 12.853 1.772 1.00 89.69 73 ILE A O 1
ATOM 602 N N . SER A 1 74 ? 4.632 14.169 0.176 1.00 90.69 74 SER A N 1
ATOM 603 C CA . SER A 1 74 ? 3.854 15.361 0.526 1.00 90.69 74 SER A CA 1
ATOM 604 C C . SER A 1 74 ? 2.344 15.122 0.427 1.00 90.69 74 SER A C 1
ATOM 606 O O . SER A 1 74 ? 1.603 15.541 1.314 1.00 90.69 74 SER A O 1
ATOM 608 N N . THR A 1 75 ? 1.876 14.403 -0.598 1.00 90.38 75 THR A N 1
ATOM 609 C CA . THR A 1 75 ? 0.460 14.042 -0.753 1.00 90.38 75 THR A CA 1
ATOM 610 C C . THR A 1 75 ? -0.012 13.107 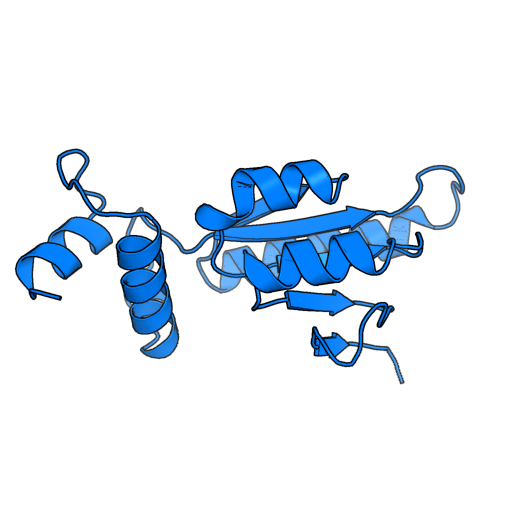0.359 1.00 90.38 75 THR A C 1
ATOM 612 O O . THR A 1 75 ? -1.074 13.331 0.934 1.00 90.38 75 THR A O 1
ATOM 615 N N . VAL A 1 76 ? 0.772 12.084 0.709 1.00 88.31 76 VAL A N 1
ATOM 616 C CA . VAL A 1 76 ? 0.430 11.175 1.817 1.00 88.31 76 VAL A CA 1
ATOM 617 C C . VAL A 1 76 ? 0.367 11.924 3.146 1.00 88.31 76 VAL A C 1
ATOM 619 O O . VAL A 1 76 ? -0.562 11.707 3.924 1.00 88.31 76 VAL A O 1
ATOM 622 N N . GLU A 1 77 ? 1.322 12.814 3.411 1.00 83.81 77 GLU A N 1
ATOM 623 C CA . GLU A 1 77 ? 1.325 13.630 4.627 1.00 83.81 77 GLU A CA 1
ATOM 624 C C . GLU A 1 77 ? 0.107 14.560 4.692 1.00 83.81 77 GLU A C 1
ATOM 626 O O . GLU A 1 77 ? -0.541 14.636 5.741 1.00 83.81 77 GLU A O 1
ATOM 631 N N . HIS A 1 78 ? -0.248 15.200 3.571 1.00 85.81 78 HIS A N 1
ATOM 632 C CA . HIS A 1 78 ? -1.430 16.058 3.454 1.00 85.81 78 HIS A CA 1
ATOM 633 C C . HIS A 1 78 ? -2.732 15.301 3.756 1.00 85.81 78 HIS A C 1
ATOM 635 O O . HIS A 1 78 ? -3.582 15.793 4.498 1.00 85.81 78 HIS A O 1
ATOM 641 N N . GLU A 1 79 ? -2.864 14.066 3.267 1.00 83.62 79 GLU A N 1
ATOM 642 C CA . GLU A 1 79 ? -4.030 13.207 3.528 1.00 83.62 79 GLU A CA 1
ATOM 643 C C . GLU A 1 79 ? -4.006 12.534 4.916 1.00 83.62 79 GLU A C 1
ATOM 645 O O . GLU A 1 79 ? -4.815 11.654 5.209 1.00 83.62 79 GLU A O 1
ATOM 650 N N . SER A 1 80 ? -3.097 12.944 5.808 1.00 82.62 80 SER A N 1
ATOM 651 C CA . SER A 1 80 ? -2.922 12.355 7.140 1.00 82.62 80 SER A CA 1
ATOM 652 C C . SER A 1 80 ? -2.652 10.846 7.130 1.00 82.62 80 SER A C 1
ATOM 654 O O . SER A 1 80 ? -3.012 10.118 8.059 1.00 82.62 80 SER A O 1
ATOM 656 N N . LEU A 1 81 ? -1.951 10.378 6.103 1.00 85.31 81 LEU A N 1
ATOM 657 C CA . LEU A 1 81 ? -1.480 9.007 5.965 1.00 85.31 81 LEU A CA 1
ATOM 658 C C . LEU A 1 81 ? -0.008 8.901 6.402 1.00 85.31 81 LEU A C 1
ATOM 660 O O . LEU A 1 81 ? 0.658 9.894 6.702 1.00 85.31 81 LEU A O 1
ATOM 664 N N . LYS A 1 82 ? 0.511 7.674 6.469 1.00 88.44 82 LYS A N 1
ATOM 665 C CA . LYS A 1 82 ? 1.945 7.381 6.613 1.00 88.44 82 LYS A CA 1
ATOM 666 C C . LYS A 1 82 ? 2.440 6.632 5.383 1.00 88.44 82 LYS A C 1
ATOM 668 O O . LYS A 1 82 ? 1.687 5.862 4.794 1.00 88.44 82 LYS A O 1
ATOM 673 N N . MET A 1 83 ? 3.713 6.803 5.038 1.00 92.06 83 MET A N 1
ATOM 674 C CA . MET A 1 83 ? 4.363 6.054 3.961 1.00 92.06 83 MET A CA 1
ATOM 675 C C . MET A 1 83 ? 5.597 5.317 4.475 1.00 92.06 83 MET A C 1
ATOM 677 O O . MET A 1 83 ? 6.383 5.881 5.235 1.00 92.06 83 MET A O 1
ATOM 681 N N . LYS A 1 84 ? 5.792 4.071 4.032 1.00 93.81 84 LYS A N 1
ATOM 682 C CA . LYS A 1 84 ? 7.054 3.334 4.204 1.00 93.81 84 LYS A CA 1
ATOM 683 C C . LYS A 1 84 ? 7.575 2.884 2.844 1.00 93.81 84 LYS A C 1
ATOM 685 O O . LYS A 1 84 ? 6.837 2.287 2.067 1.00 93.81 84 LYS A O 1
ATOM 690 N N . THR A 1 85 ? 8.838 3.182 2.553 1.00 92.88 85 THR A N 1
ATOM 691 C CA . THR A 1 85 ? 9.472 2.802 1.284 1.00 92.88 85 THR A CA 1
ATOM 692 C C . THR A 1 85 ? 10.067 1.400 1.361 1.00 92.88 85 THR A C 1
ATOM 694 O O . THR A 1 85 ? 10.737 1.065 2.335 1.00 92.88 85 THR A O 1
ATOM 697 N N . TYR A 1 86 ? 9.861 0.633 0.298 1.00 93.31 86 TYR A N 1
ATOM 698 C CA . TYR A 1 86 ? 10.440 -0.672 0.020 1.00 93.31 86 TYR A CA 1
ATOM 699 C C . TYR A 1 86 ? 11.146 -0.615 -1.332 1.00 93.31 86 TYR A C 1
ATOM 701 O O . TYR A 1 86 ? 10.612 -0.055 -2.285 1.00 93.31 86 TYR A O 1
ATOM 709 N N . TYR A 1 87 ? 12.334 -1.203 -1.424 1.00 90.56 87 TYR A N 1
ATOM 710 C CA . TYR A 1 87 ? 13.102 -1.283 -2.677 1.00 90.56 87 TYR A CA 1
ATOM 711 C C . TYR A 1 87 ? 13.061 -2.691 -3.293 1.00 90.56 87 TYR A C 1
ATOM 713 O O . TYR A 1 87 ? 13.502 -2.903 -4.419 1.00 90.56 87 TYR A O 1
ATOM 721 N N . ASN A 1 88 ? 12.507 -3.655 -2.554 1.00 90.31 88 ASN A N 1
ATOM 722 C CA . ASN A 1 88 ? 12.341 -5.043 -2.955 1.00 90.31 88 ASN A CA 1
ATOM 723 C C . ASN A 1 88 ? 10.872 -5.448 -2.755 1.00 90.31 88 ASN A C 1
ATOM 725 O O . ASN A 1 88 ? 10.286 -5.158 -1.711 1.00 90.31 88 ASN A O 1
ATOM 729 N N . ILE A 1 89 ? 10.289 -6.111 -3.755 1.00 94.06 89 ILE A N 1
ATOM 730 C CA . ILE A 1 89 ? 8.917 -6.618 -3.692 1.00 94.06 89 ILE A CA 1
ATOM 731 C C . ILE A 1 89 ? 8.748 -7.713 -2.634 1.00 94.06 89 ILE A C 1
ATOM 733 O O . ILE A 1 89 ? 7.708 -7.760 -1.991 1.00 94.06 89 ILE A O 1
ATOM 737 N N . ASP A 1 90 ? 9.764 -8.545 -2.402 1.00 95.31 90 ASP A N 1
ATOM 738 C CA . ASP A 1 90 ? 9.686 -9.628 -1.416 1.00 95.31 90 ASP A CA 1
ATOM 739 C C . ASP A 1 90 ? 9.553 -9.090 0.009 1.00 95.31 90 ASP A C 1
ATOM 741 O O . ASP A 1 90 ? 8.724 -9.565 0.779 1.00 95.31 90 ASP A O 1
ATOM 745 N N . ASP A 1 91 ? 10.297 -8.029 0.318 1.00 95.31 91 ASP A N 1
ATOM 746 C CA . ASP A 1 91 ? 10.227 -7.345 1.610 1.00 95.31 91 ASP A CA 1
ATOM 747 C C . ASP A 1 91 ? 8.862 -6.651 1.802 1.00 95.31 91 ASP A C 1
ATOM 749 O O . ASP A 1 91 ? 8.302 -6.636 2.899 1.00 95.31 91 ASP A O 1
ATOM 753 N N . LEU A 1 92 ? 8.263 -6.134 0.719 1.00 96.38 92 LEU A N 1
ATOM 754 C CA . LEU A 1 92 ? 6.891 -5.623 0.762 1.00 96.38 92 LEU A CA 1
ATOM 755 C C . LEU A 1 92 ? 5.871 -6.747 1.002 1.00 96.38 92 LEU A C 1
ATOM 757 O O . 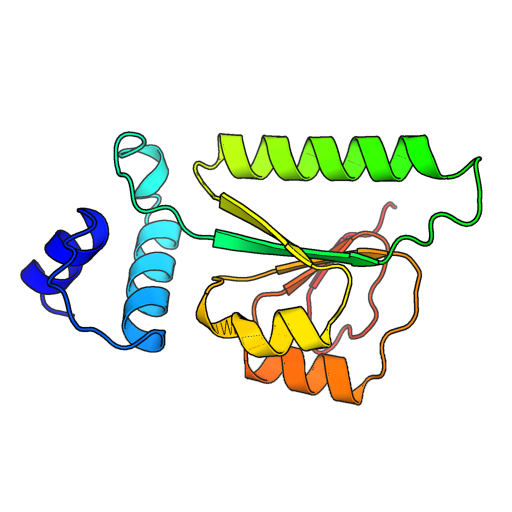LEU A 1 92 ? 4.976 -6.577 1.826 1.00 96.38 92 LEU A O 1
ATOM 761 N N . ILE A 1 93 ? 5.998 -7.881 0.310 1.00 96.69 93 ILE A N 1
ATOM 762 C CA . ILE A 1 93 ? 5.100 -9.035 0.465 1.00 96.69 93 ILE A CA 1
ATOM 763 C C . ILE A 1 93 ? 5.131 -9.557 1.906 1.00 96.69 93 ILE A C 1
ATOM 765 O O . ILE A 1 93 ? 4.073 -9.817 2.476 1.00 96.69 93 ILE A O 1
ATOM 769 N N . GLU A 1 94 ? 6.317 -9.671 2.510 1.00 96.44 94 GLU A N 1
ATOM 770 C CA . GLU A 1 94 ? 6.490 -10.154 3.889 1.00 96.44 94 GLU A CA 1
ATOM 771 C C . GLU A 1 94 ? 5.779 -9.267 4.925 1.00 96.44 94 GLU A C 1
ATOM 773 O O . GLU A 1 94 ? 5.286 -9.763 5.935 1.00 96.44 94 GLU A O 1
ATOM 778 N N . HIS A 1 95 ? 5.675 -7.966 4.650 1.00 94.75 95 HIS A N 1
ATOM 779 C CA . HIS A 1 95 ? 5.100 -6.965 5.552 1.00 94.75 95 HIS A CA 1
ATOM 780 C C . HIS A 1 95 ? 3.748 -6.414 5.075 1.00 94.75 95 HIS A C 1
ATOM 782 O O . HIS A 1 95 ? 3.3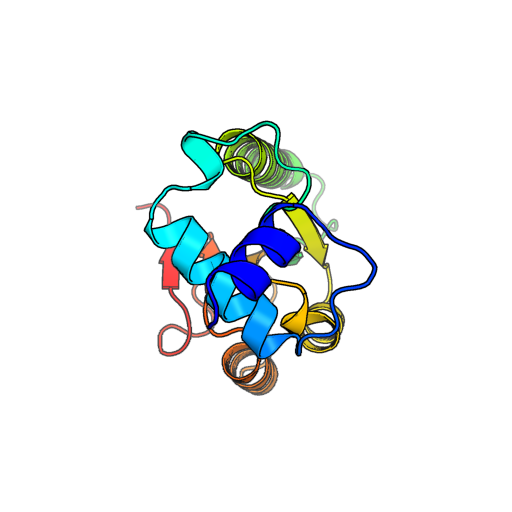01 -5.367 5.553 1.00 94.75 95 HIS A O 1
ATOM 788 N N . ALA A 1 96 ? 3.114 -7.065 4.098 1.00 92.75 96 ALA A N 1
ATOM 789 C CA . ALA A 1 96 ? 1.915 -6.575 3.423 1.00 92.75 96 ALA A CA 1
ATOM 790 C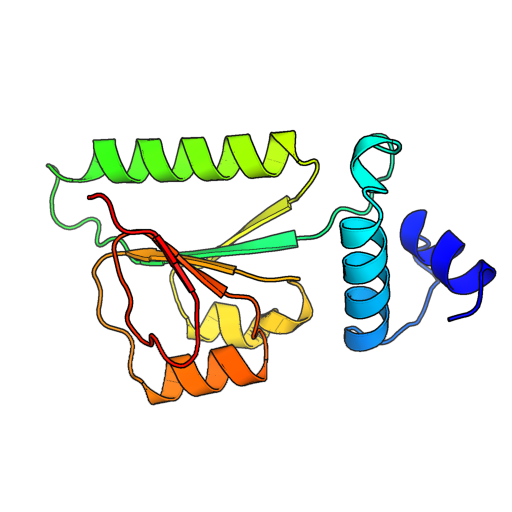 C . ALA A 1 96 ? 0.759 -6.261 4.387 1.00 92.75 96 ALA A C 1
ATOM 792 O O . ALA A 1 96 ? 0.024 -5.295 4.186 1.00 92.75 96 ALA A O 1
ATOM 793 N N . ASP A 1 97 ? 0.640 -7.029 5.471 1.00 89.38 97 ASP A N 1
ATOM 794 C CA . ASP A 1 97 ? -0.396 -6.891 6.495 1.00 89.38 97 ASP A CA 1
ATOM 795 C C . ASP A 1 97 ? -0.329 -5.562 7.272 1.00 89.38 97 ASP A C 1
ATOM 797 O O . ASP A 1 97 ? -1.302 -5.176 7.925 1.00 89.38 97 ASP A O 1
ATOM 801 N N . LEU A 1 98 ? 0.787 -4.834 7.177 1.00 88.81 98 LEU A N 1
ATOM 802 C CA . LEU A 1 98 ? 0.972 -3.521 7.793 1.00 88.81 98 LEU A CA 1
ATOM 803 C C . LEU A 1 98 ? 0.381 -2.365 6.973 1.00 88.81 98 LEU A C 1
ATOM 805 O O . LEU A 1 98 ? 0.306 -1.240 7.487 1.00 88.81 98 LEU A O 1
ATOM 809 N N . PHE A 1 99 ? -0.000 -2.610 5.717 1.00 91.75 99 PHE A N 1
ATOM 810 C CA . PHE A 1 99 ? -0.371 -1.569 4.762 1.00 91.75 99 PHE A CA 1
ATOM 811 C C . PHE A 1 99 ? -1.799 -1.727 4.251 1.00 91.75 99 PHE A C 1
ATOM 813 O O . PHE A 1 99 ? -2.306 -2.826 4.063 1.00 91.75 99 PHE A O 1
ATOM 820 N N . GLN A 1 10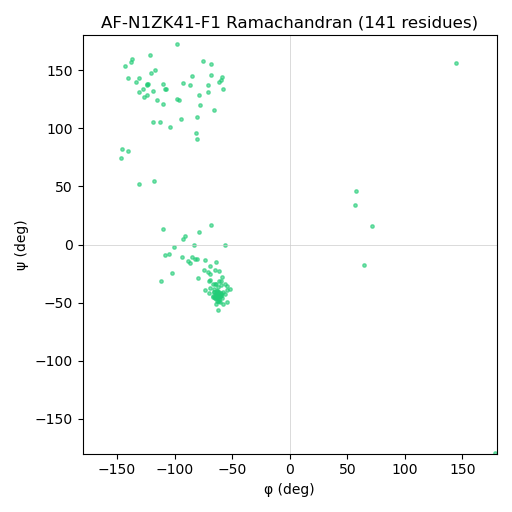0 ? -2.434 -0.592 3.960 1.00 89.19 100 GLN A N 1
ATOM 821 C CA . GLN A 1 100 ? -3.771 -0.568 3.349 1.00 89.19 100 GLN A CA 1
ATOM 822 C C . GLN A 1 100 ? -3.730 -0.635 1.823 1.00 89.19 100 GLN A C 1
ATOM 824 O O . GLN A 1 100 ? -4.750 -0.889 1.182 1.00 89.19 100 GLN A O 1
ATOM 829 N N . GLY A 1 101 ? -2.555 -0.375 1.261 1.00 92.88 101 GLY A N 1
ATOM 830 C CA . GLY A 1 101 ? -2.263 -0.435 -0.155 1.00 92.88 101 GLY A CA 1
ATOM 831 C C . GLY A 1 101 ? -0.821 -0.029 -0.425 1.00 92.88 101 GLY A C 1
ATOM 832 O O . GLY A 1 101 ? -0.073 0.307 0.503 1.00 92.88 101 GLY A O 1
ATOM 833 N N . PHE A 1 102 ? -0.438 -0.039 -1.695 1.00 95.62 102 PHE A N 1
ATOM 834 C CA . PHE A 1 102 ? 0.885 0.392 -2.124 1.00 95.62 102 PHE A CA 1
ATOM 835 C C . PHE A 1 102 ? 0.851 1.251 -3.387 1.00 95.62 102 PHE A C 1
ATOM 837 O O . PHE A 1 102 ? -0.092 1.210 -4.176 1.00 95.62 102 PHE A O 1
ATOM 844 N N . ILE A 1 103 ? 1.927 2.009 -3.575 1.00 95.12 103 ILE A N 1
ATOM 845 C CA . ILE A 1 103 ? 2.245 2.713 -4.813 1.00 95.12 103 ILE A CA 1
ATOM 846 C C . ILE A 1 103 ? 3.528 2.099 -5.372 1.00 95.12 103 ILE A C 1
ATOM 848 O O . ILE A 1 103 ? 4.533 2.028 -4.663 1.00 95.12 103 ILE A O 1
ATOM 852 N N . GLY A 1 104 ? 3.493 1.628 -6.615 1.00 93.44 104 GLY A N 1
ATOM 853 C CA . GLY A 1 104 ? 4.652 1.107 -7.335 1.00 93.44 104 GLY A CA 1
ATOM 854 C C . GLY A 1 104 ? 5.248 2.165 -8.256 1.00 93.44 104 GLY A C 1
ATOM 855 O O . GLY A 1 104 ? 4.546 2.711 -9.099 1.00 93.44 104 GLY A O 1
ATOM 856 N N . VAL A 1 105 ? 6.540 2.449 -8.113 1.00 89.56 105 VAL A N 1
ATOM 857 C CA . VAL A 1 105 ? 7.290 3.382 -8.967 1.00 89.56 105 VAL A CA 1
ATOM 858 C C . VAL A 1 105 ? 8.564 2.692 -9.420 1.00 89.56 105 VAL A C 1
ATOM 860 O O . VAL A 1 105 ? 9.296 2.162 -8.587 1.00 89.56 105 VAL A O 1
ATOM 863 N N . GLY A 1 106 ? 8.869 2.731 -10.711 1.00 78.81 106 GLY A N 1
ATOM 864 C CA . GLY A 1 106 ? 10.118 2.184 -11.233 1.00 78.81 106 GLY A CA 1
ATOM 865 C C . GLY A 1 106 ? 9.960 1.554 -12.605 1.00 78.81 106 GLY A C 1
ATOM 866 O O . GLY A 1 106 ? 8.864 1.148 -12.981 1.00 78.81 106 GLY A O 1
ATOM 867 N N . ALA A 1 107 ? 11.073 1.485 -13.332 1.00 65.12 107 ALA A N 1
ATOM 868 C CA . ALA A 1 107 ? 11.145 0.920 -14.678 1.00 65.12 107 ALA A CA 1
ATOM 869 C C . ALA A 1 107 ? 11.541 -0.566 -14.685 1.00 65.12 107 ALA A C 1
ATOM 871 O O . ALA A 1 107 ? 11.449 -1.220 -15.721 1.00 65.12 107 ALA A O 1
ATOM 872 N N . ASP A 1 108 ? 11.986 -1.101 -13.545 1.00 73.00 108 ASP A N 1
ATOM 873 C CA . ASP A 1 108 ? 12.453 -2.478 -13.469 1.00 73.00 108 ASP A CA 1
ATOM 874 C C . ASP A 1 108 ? 11.288 -3.461 -13.598 1.00 73.00 108 ASP A C 1
ATOM 876 O O . ASP A 1 108 ? 10.292 -3.372 -12.870 1.00 73.00 108 ASP A O 1
ATOM 880 N N . GLU A 1 109 ? 11.452 -4.460 -14.464 1.00 79.75 109 GLU A N 1
ATOM 881 C CA . GLU A 1 109 ? 10.494 -5.553 -14.601 1.00 79.75 109 GLU A CA 1
ATOM 882 C C . GLU A 1 109 ? 10.322 -6.300 -13.270 1.00 79.75 109 GLU A C 1
ATOM 884 O O . GLU A 1 109 ? 11.254 -6.439 -12.463 1.00 79.75 109 GLU A O 1
ATOM 889 N N . ILE A 1 110 ? 9.091 -6.739 -13.015 1.00 88.38 110 ILE A N 1
ATOM 890 C CA . ILE A 1 110 ? 8.717 -7.568 -11.871 1.00 88.38 110 ILE A CA 1
ATOM 891 C C . ILE A 1 110 ? 8.178 -8.874 -12.442 1.00 88.38 110 ILE A C 1
ATOM 893 O O . ILE A 1 110 ? 7.329 -8.859 -13.330 1.00 88.38 110 ILE A O 1
ATOM 897 N N . GLU A 1 111 ? 8.646 -10.001 -11.913 1.00 92.56 111 GLU A N 1
ATOM 898 C CA . GLU A 1 111 ? 8.109 -11.308 -12.280 1.00 92.56 111 GLU A CA 1
ATOM 899 C C . GLU A 1 111 ? 6.601 -11.384 -11.994 1.00 92.56 111 GLU A C 1
ATOM 901 O O . GLU A 1 111 ? 6.142 -11.054 -10.897 1.00 92.56 111 GLU A O 1
ATOM 906 N N . GLN A 1 112 ? 5.831 -11.893 -12.958 1.00 93.00 112 GLN A N 1
ATOM 907 C CA . GLN A 1 112 ? 4.374 -12.011 -12.847 1.00 93.00 112 GLN A CA 1
ATOM 908 C C . GLN A 1 112 ? 3.933 -12.784 -11.591 1.00 93.00 112 GLN A C 1
ATOM 910 O O . GLN A 1 112 ? 2.998 -12.382 -10.903 1.00 93.00 112 GLN A O 1
ATOM 915 N N . SER A 1 113 ? 4.652 -13.850 -11.229 1.00 95.75 113 SER A N 1
ATOM 916 C CA . SER A 1 113 ? 4.390 -14.652 -10.025 1.00 95.75 113 SER A CA 1
ATOM 917 C C . SER A 1 113 ? 4.486 -13.835 -8.726 1.00 95.75 113 SER A C 1
ATOM 919 O O . SER A 1 113 ? 3.728 -14.060 -7.776 1.00 95.75 113 SER A O 1
ATOM 921 N N . LYS A 1 114 ? 5.393 -12.851 -8.674 1.00 95.69 114 LYS A N 1
ATOM 922 C CA . LYS A 1 114 ? 5.546 -11.936 -7.537 1.00 95.69 114 LYS A CA 1
ATOM 923 C C . LYS A 1 114 ? 4.405 -10.927 -7.492 1.00 95.69 114 LYS A C 1
ATOM 925 O O . LYS A 1 114 ? 3.899 -10.661 -6.406 1.00 95.69 114 LYS A O 1
ATOM 930 N N . LEU A 1 115 ? 3.952 -10.426 -8.643 1.00 95.12 115 LEU A N 1
ATOM 931 C CA . LEU A 1 115 ? 2.782 -9.541 -8.730 1.00 95.12 115 LEU A CA 1
ATOM 932 C C . LEU A 1 115 ? 1.503 -10.250 -8.275 1.00 95.12 115 LEU A C 1
ATOM 934 O O . LEU A 1 115 ? 0.739 -9.688 -7.496 1.00 95.12 115 LEU A O 1
ATOM 938 N N . GLU A 1 116 ? 1.304 -11.506 -8.674 1.00 96.62 116 GLU A N 1
ATOM 939 C CA . GLU A 1 116 ? 0.184 -12.330 -8.201 1.00 96.62 116 GLU A CA 1
ATOM 940 C C . GLU A 1 116 ? 0.249 -12.585 -6.693 1.00 96.62 116 GLU A C 1
ATOM 942 O O . GLU A 1 116 ? -0.772 -12.558 -6.004 1.00 96.62 116 GLU A O 1
ATOM 947 N N . THR A 1 117 ? 1.449 -12.833 -6.165 1.00 97.31 117 THR A N 1
ATOM 948 C CA . THR A 1 117 ? 1.652 -13.018 -4.723 1.00 97.31 117 THR A CA 1
ATOM 949 C C . THR A 1 117 ? 1.342 -11.731 -3.968 1.00 97.31 117 THR A C 1
ATOM 951 O O . THR A 1 117 ? 0.590 -11.772 -2.997 1.00 97.31 117 THR A O 1
ATOM 954 N N . LEU A 1 118 ? 1.844 -10.591 -4.451 1.00 96.69 118 LEU A N 1
ATOM 955 C CA . LEU A 1 118 ? 1.552 -9.279 -3.887 1.00 96.69 118 LEU A CA 1
ATOM 956 C C . LEU A 1 118 ? 0.051 -8.983 -3.922 1.00 96.69 118 LEU A C 1
ATOM 958 O O . LEU A 1 118 ? -0.494 -8.566 -2.910 1.00 96.69 118 LEU A O 1
ATOM 962 N N . HIS A 1 119 ? -0.638 -9.269 -5.028 1.00 96.12 119 HIS A N 1
ATOM 963 C CA . HIS A 1 119 ? -2.076 -9.022 -5.151 1.00 96.12 119 HIS A CA 1
ATOM 964 C C . HIS A 1 119 ? -2.897 -9.831 -4.134 1.00 96.12 119 HIS A C 1
ATOM 966 O O . HIS A 1 119 ? -3.864 -9.325 -3.571 1.00 96.12 119 HIS A O 1
ATOM 972 N N . LYS A 1 120 ? -2.488 -11.072 -3.833 1.00 95.62 120 LYS A N 1
ATOM 973 C CA . LYS A 1 120 ? -3.160 -11.910 -2.824 1.00 95.62 120 LYS A CA 1
ATOM 974 C C . LYS A 1 120 ? -3.084 -11.328 -1.411 1.00 95.62 120 LYS A C 1
ATOM 976 O O . LYS A 1 120 ? -4.013 -11.536 -0.636 1.00 95.62 120 LYS A O 1
ATOM 981 N N . VAL A 1 121 ? -1.986 -10.652 -1.066 1.00 94.19 121 VAL A N 1
ATOM 982 C CA . VAL A 1 121 ? -1.740 -10.145 0.299 1.00 94.19 121 VAL A CA 1
ATOM 983 C C . VAL A 1 121 ? -1.990 -8.642 0.446 1.00 94.19 121 VAL A C 1
ATOM 985 O O . VAL A 1 121 ? -2.288 -8.180 1.543 1.00 94.19 121 VAL A O 1
ATOM 988 N N . LEU A 1 122 ? -1.899 -7.884 -0.647 1.00 94.38 122 LEU A N 1
ATOM 989 C CA . LEU A 1 122 ? -2.064 -6.434 -0.707 1.00 94.38 122 LEU A CA 1
ATOM 990 C C . LEU A 1 122 ? -2.696 -6.027 -2.056 1.00 94.38 122 LEU A C 1
ATOM 992 O O . LEU A 1 122 ? -2.008 -5.507 -2.936 1.00 94.38 122 LEU A O 1
ATOM 996 N N . PRO A 1 123 ? -4.009 -6.265 -2.243 1.00 93.44 123 PRO A N 1
ATOM 997 C CA . PRO A 1 123 ? -4.677 -6.091 -3.538 1.00 93.44 123 PRO A CA 1
ATOM 998 C C . PRO A 1 123 ? -4.805 -4.627 -3.975 1.00 93.44 123 PRO A C 1
ATOM 1000 O O . PRO A 1 123 ? -4.885 -4.342 -5.166 1.00 93.44 123 PRO A O 1
ATOM 1003 N N . ASN A 1 124 ? -4.814 -3.688 -3.026 1.00 93.50 124 ASN A N 1
ATOM 1004 C CA . ASN A 1 124 ? -4.952 -2.264 -3.316 1.00 93.50 124 ASN A CA 1
ATOM 1005 C C . ASN A 1 124 ? -3.597 -1.687 -3.755 1.00 93.50 124 ASN A C 1
ATOM 1007 O O . ASN A 1 124 ? -2.802 -1.252 -2.919 1.00 93.50 124 ASN A O 1
ATOM 1011 N N . GLY A 1 125 ? -3.327 -1.691 -5.057 1.00 93.94 125 GLY A N 1
ATOM 1012 C CA . GLY A 1 125 ? -2.066 -1.226 -5.630 1.00 93.94 125 GLY A CA 1
ATOM 1013 C C . GLY A 1 125 ? -2.263 -0.314 -6.829 1.00 93.94 125 GLY A C 1
ATOM 1014 O O . GLY A 1 125 ? -3.113 -0.585 -7.674 1.00 93.94 125 GLY A O 1
ATOM 1015 N N . VAL A 1 126 ? -1.446 0.738 -6.914 1.00 94.38 126 VAL A N 1
ATOM 1016 C CA . VAL A 1 126 ? -1.379 1.619 -8.088 1.00 94.38 126 VAL A CA 1
ATOM 1017 C C . VAL A 1 126 ? 0.064 1.720 -8.569 1.00 94.38 126 VAL A C 1
ATOM 1019 O O . VAL A 1 126 ? 0.950 2.071 -7.790 1.00 94.38 126 VAL A O 1
ATOM 1022 N N . PHE A 1 127 ? 0.310 1.455 -9.849 1.00 93.06 127 PHE A N 1
ATOM 1023 C CA . PHE A 1 127 ? 1.603 1.705 -10.487 1.00 93.06 127 PHE A CA 1
ATOM 1024 C C . PHE A 1 127 ? 1.642 3.084 -11.151 1.00 93.06 127 PHE A C 1
ATOM 1026 O O . PHE A 1 127 ? 0.678 3.519 -11.775 1.00 93.06 127 PHE A O 1
ATOM 1033 N N . VAL A 1 128 ? 2.764 3.784 -11.016 1.00 90.00 128 VAL A N 1
ATOM 1034 C CA . VAL A 1 128 ? 3.016 5.080 -11.657 1.00 90.00 128 VAL A CA 1
ATOM 1035 C C . VAL A 1 128 ? 4.027 4.877 -12.779 1.00 90.00 128 VAL A C 1
ATOM 1037 O O . VAL A 1 128 ? 5.027 4.182 -12.595 1.00 90.00 128 VAL A O 1
ATOM 1040 N N . ASP A 1 129 ? 3.740 5.458 -13.942 1.00 85.94 129 ASP A N 1
ATOM 1041 C CA . ASP A 1 129 ? 4.490 5.383 -15.206 1.00 85.94 129 ASP A CA 1
ATOM 1042 C C . ASP A 1 129 ? 4.569 3.991 -15.852 1.00 85.94 129 ASP A C 1
ATOM 1044 O O . ASP A 1 129 ? 4.804 3.874 -17.054 1.00 85.94 129 ASP A O 1
ATOM 1048 N N . THR A 1 130 ? 4.289 2.923 -15.105 1.00 85.12 130 THR A N 1
ATOM 1049 C CA . THR A 1 130 ? 4.254 1.542 -15.598 1.00 85.12 130 THR A CA 1
ATOM 1050 C C . THR A 1 130 ? 2.887 0.894 -15.386 1.00 85.12 130 THR A C 1
ATOM 1052 O O . THR A 1 130 ? 2.047 1.386 -14.643 1.00 85.12 130 THR A O 1
ATOM 1055 N N . ASN A 1 131 ? 2.626 -0.208 -16.095 1.00 87.81 131 ASN A N 1
ATOM 1056 C CA . ASN A 1 131 ? 1.498 -1.094 -15.779 1.00 87.81 131 ASN A CA 1
ATOM 1057 C C . ASN A 1 131 ? 1.961 -2.546 -15.962 1.00 87.81 131 ASN A C 1
ATOM 1059 O O . ASN A 1 131 ? 1.769 -3.109 -17.042 1.00 87.81 131 ASN A O 1
ATOM 1063 N N . PRO A 1 132 ? 2.675 -3.103 -14.971 1.00 86.75 132 PRO A N 1
ATOM 1064 C CA . PRO A 1 132 ? 3.284 -4.421 -15.100 1.00 86.75 132 PRO A CA 1
ATOM 1065 C C . PRO A 1 132 ? 2.257 -5.561 -15.016 1.00 86.75 132 PRO A C 1
ATOM 1067 O O . PRO A 1 132 ? 2.524 -6.639 -15.530 1.00 86.75 132 PRO A O 1
ATOM 1070 N N . ALA A 1 133 ? 1.085 -5.333 -14.412 1.00 88.62 133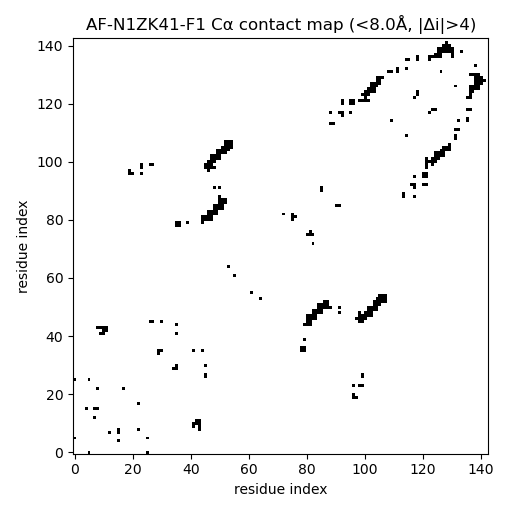 ALA A N 1
ATOM 1071 C CA . ALA A 1 133 ? -0.005 -6.308 -14.353 1.00 88.62 133 ALA A CA 1
ATOM 1072 C C . ALA A 1 133 ? -1.383 -5.612 -14.400 1.00 88.62 133 ALA A C 1
ATOM 1074 O O . ALA A 1 133 ? -2.010 -5.437 -13.352 1.00 88.62 133 ALA A O 1
ATOM 1075 N N . PRO A 1 134 ? -1.876 -5.253 -15.603 1.00 88.25 134 PRO A N 1
ATOM 1076 C CA . PRO A 1 134 ? -3.132 -4.513 -15.791 1.00 88.25 134 PRO A CA 1
ATOM 1077 C C . PRO A 1 134 ? -4.376 -5.206 -15.230 1.00 88.25 134 PRO A C 1
ATOM 1079 O O . PRO A 1 134 ? -5.338 -4.546 -14.863 1.00 88.25 134 PRO A O 1
ATOM 1082 N N . GLU A 1 135 ? -4.349 -6.536 -15.164 1.00 92.12 135 GLU A N 1
ATOM 1083 C CA . GLU A 1 135 ? -5.448 -7.348 -14.632 1.00 92.12 135 GLU A CA 1
ATOM 1084 C C . GLU A 1 135 ? -5.449 -7.415 -13.093 1.00 92.12 135 GLU A C 1
ATOM 1086 O O . GLU A 1 135 ? -6.409 -7.898 -12.499 1.00 92.12 135 GLU A O 1
ATOM 1091 N N . LEU A 1 136 ? -4.363 -6.979 -12.438 1.00 91.50 136 LEU A N 1
ATOM 1092 C CA . LEU A 1 136 ? -4.181 -7.087 -10.985 1.00 91.50 136 LEU A CA 1
ATOM 1093 C C . LEU A 1 136 ? -4.192 -5.731 -10.276 1.00 91.50 136 LEU A C 1
ATOM 1095 O O . LEU A 1 136 ? -4.582 -5.666 -9.111 1.00 91.50 136 LEU A O 1
ATOM 1099 N N . PHE A 1 137 ? -3.724 -4.671 -10.936 1.00 94.62 137 PHE A N 1
ATOM 1100 C CA . PHE A 1 137 ? -3.508 -3.368 -10.313 1.00 94.62 137 PHE A CA 1
ATOM 1101 C C . PHE A 1 137 ? -3.843 -2.218 -11.256 1.00 94.62 137 PHE A C 1
ATOM 1103 O O . PHE A 1 137 ? -3.712 -2.328 -12.476 1.00 94.62 137 PHE A O 1
ATOM 1110 N N . ASP A 1 138 ? -4.200 -1.081 -10.664 1.00 93.12 138 ASP A N 1
ATOM 1111 C CA . ASP A 1 138 ? -4.415 0.155 -11.404 1.00 93.12 138 ASP A CA 1
ATOM 1112 C C . ASP A 1 138 ? -3.076 0.786 -11.816 1.00 93.12 138 ASP A C 1
ATOM 1114 O O . ASP A 1 138 ? -2.030 0.554 -11.200 1.00 93.12 138 ASP A O 1
ATOM 1118 N N . SER A 1 139 ? -3.098 1.637 -12.844 1.00 91.88 139 SER A N 1
ATOM 1119 C CA . SER A 1 139 ? -1.912 2.384 -13.270 1.00 91.88 139 SER A CA 1
ATOM 1120 C C . SER A 1 139 ? -2.222 3.818 -13.675 1.00 91.88 139 SER A C 1
ATOM 1122 O O . SER A 1 139 ? -3.222 4.064 -14.349 1.00 91.88 139 SER A O 1
ATOM 1124 N N . ILE A 1 140 ? -1.317 4.738 -13.354 1.00 87.75 140 ILE A N 1
ATOM 1125 C CA . ILE A 1 140 ? -1.322 6.126 -13.819 1.00 87.75 140 ILE A CA 1
ATOM 1126 C C . ILE A 1 140 ? -0.155 6.289 -14.790 1.00 87.75 140 ILE A C 1
ATOM 1128 O O . ILE A 1 140 ? 0.995 6.064 -14.420 1.00 87.75 140 ILE A O 1
ATOM 1132 N N . ARG A 1 141 ? -0.450 6.681 -16.030 1.00 80.50 141 ARG A N 1
ATOM 1133 C CA . ARG A 1 141 ? 0.547 6.941 -17.075 1.00 80.50 141 ARG A CA 1
ATOM 1134 C C . ARG A 1 141 ? 0.353 8.366 -17.604 1.00 80.50 141 ARG A C 1
ATOM 1136 O O . ARG A 1 141 ? -0.801 8.763 -17.773 1.00 80.50 141 ARG A O 1
ATOM 1143 N N . PRO A 1 142 ? 1.425 9.142 -17.841 1.00 68.44 142 PRO A N 1
ATOM 1144 C CA . PRO A 1 142 ? 1.306 10.429 -18.515 1.00 68.44 142 PRO A CA 1
ATOM 1145 C C . PRO A 1 142 ? 0.750 10.224 -19.935 1.00 68.44 142 PRO A C 1
ATOM 1147 O O . PRO A 1 142 ? 1.094 9.243 -20.597 1.00 68.44 142 PRO A O 1
ATOM 1150 N N . ASN A 1 143 ? -0.145 11.124 -20.357 1.00 55.53 143 ASN A N 1
ATOM 1151 C CA . ASN A 1 143 ? -0.706 11.165 -21.714 1.00 55.53 143 ASN A CA 1
ATOM 1152 C C . ASN A 1 143 ? 0.307 11.688 -22.735 1.00 55.53 143 ASN A C 1
ATOM 1154 O O . ASN A 1 143 ? 1.107 12.574 -22.356 1.00 55.53 143 ASN A O 1
#

Sequence (143 aa):
YSPATVSRLLNNDPNLSITADTKNKILEIANKLGYWKDHQEKRIRPTIALLYRVNNKEQIQDEYFTSLKKALISTVEHESLKMKTYYNIDDLIEHADLFQGFIGVGADEIEQSKLETLHKVLPNGVFVDTNPAPELFDSIRPN

Secondary structure (DSSP, 8-state):
--HHHHHHHHTT-TT----HHHHHHHHHHHHHTTHHHH-TT-S---EEEEEEE--TT-TTSHHHHHHHHHHHHHHHHHTT-EEEEESSHHHHHHTGGG-SEEEEEESS---HHHHHHHHHH---EEEES--S-TTTSEEE---

Solvent-accessible surface area (backbone atoms only — not comparable to full-atom values): 8334 Å² total; per-residue (Å²): 132,56,71,66,59,52,51,41,52,55,67,57,47,88,86,67,88,74,54,56,68,59,51,48,55,51,52,51,50,39,54,76,71,47,48,47,79,83,42,70,86,45,85,56,52,60,31,32,36,32,41,48,39,66,77,89,84,50,95,82,57,54,67,62,57,51,49,50,53,51,50,54,51,53,52,35,52,72,67,51,37,41,79,48,81,29,72,46,69,67,66,42,52,78,49,23,73,70,37,78,25,37,38,37,40,44,84,65,87,73,62,66,73,56,53,56,53,33,39,76,63,40,51,47,36,38,26,42,76,38,69,94,48,72,93,64,35,50,59,49,62,87,131

Nearest PDB structures (foldseek):
  2zxp-assembly1_A  TM=5.231E-01  e=5.201E-02  Thermus thermophilus HB8
  8gs5-assembly2_K  TM=3.780E-01  e=1.653E-01  Homo sapiens
  2f9f-assembly1_A  TM=4.263E-01  e=4.063E-01  Archaeoglobus fulgidus DSM 4304
  5gvv-assembly1_F  TM=4.201E-01  e=5.254E-01  Streptococcus pneumoniae
  3qkw-assembly1_B  TM=3.617E-01  e=3.850E+00  Streptococcus parasanguinis

pLDDT: mean 85.44, std 10.28, range [46.72, 97.31]

Radius of gyration: 16.49 Å; Cα contacts (8 Å, |Δi|>4): 201; chains: 1; bounding box: 41×31×47 Å